Protein AF-A0A3N6TIG9-F1 (afdb_monomer)

Secondary structure (DSSP, 8-state):
-EEE--TT-STTHHHHHHHHHHHHHHHHHHS-HHHHTT----PPPEEEPP--TT--TTS--HHHHHHHHHHHHHHT--GGG--TTTHHHHHHHHHHHHHHHHH-HHHHHHHTT----SGGG-S------

Organism: Brassica cretica (NCBI:txid69181)

Solvent-accessible surface area (backbone atoms only — not comparable to full-atom values): 8053 Å² total; per-residue (Å²): 108,43,79,40,84,56,62,82,71,69,85,57,55,77,61,51,54,55,46,31,51,45,50,39,50,51,57,38,71,74,39,59,78,83,52,32,81,73,54,73,79,57,64,39,55,78,43,76,57,91,69,75,84,83,36,48,81,82,75,73,46,62,68,54,53,52,53,50,49,54,50,24,63,75,70,73,46,74,67,85,74,65,43,74,81,51,47,60,60,52,46,52,49,51,52,51,52,52,52,52,48,62,67,32,70,67,51,43,58,53,55,76,71,63,73,83,54,76,76,79,69,56,93,70,82,82,85,84,130

Foldseek 3Di:
DDEDDDQPPCPCVVVVQVVQQVVLVVVLVPDDPVCNVVRDRDGDDYHYDDDDPNAPVVVPLVVLLVVVVVVCVVVVHDSNPDGPVCSVVSVVVVVVVVVVLCPPPVNVVVVVPDDDDPVNPDPDDPPDD

Mean predicted aligned error: 7.27 Å

pLDDT: mean 87.65, std 10.38, range [41.53, 97.38]

Structure (mmCIF, N/CA/C/O backbone):
data_AF-A0A3N6TIG9-F1
#
_entry.id   AF-A0A3N6TIG9-F1
#
loop_
_atom_site.group_PDB
_atom_site.id
_atom_site.type_symbol
_atom_site.label_atom_id
_atom_site.label_alt_id
_atom_site.label_comp_id
_atom_site.label_asym_id
_atom_site.label_entity_id
_atom_site.label_seq_id
_atom_site.pdbx_PDB_ins_code
_atom_site.Cartn_x
_atom_site.Cartn_y
_atom_site.Cartn_z
_atom_site.occupancy
_atom_site.B_iso_or_equiv
_atom_site.auth_seq_id
_atom_site.auth_comp_id
_atom_site.auth_asym_id
_atom_site.auth_atom_id
_atom_site.pdbx_PDB_model_num
ATOM 1 N N . MET A 1 1 ? -10.713 -9.328 8.886 1.00 85.38 1 MET A N 1
ATOM 2 C CA . MET A 1 1 ? -9.525 -9.956 8.280 1.00 85.38 1 MET A CA 1
ATOM 3 C C . MET A 1 1 ? -8.608 -8.845 7.811 1.00 85.38 1 MET A C 1
ATOM 5 O O . MET A 1 1 ? -9.125 -7.810 7.405 1.00 85.38 1 MET A O 1
ATOM 9 N N . VAL A 1 2 ? -7.299 -9.030 7.920 1.00 88.94 2 VAL A N 1
ATOM 10 C CA . VAL A 1 2 ? -6.271 -8.138 7.377 1.00 88.94 2 VAL A CA 1
ATOM 11 C C . VAL A 1 2 ? -5.508 -8.934 6.335 1.00 88.94 2 VAL A C 1
ATOM 13 O O . VAL A 1 2 ? -4.966 -9.992 6.652 1.00 88.94 2 VAL A O 1
ATOM 16 N N . GLU A 1 3 ? -5.504 -8.436 5.107 1.00 89.56 3 GLU A N 1
ATOM 17 C CA . GLU A 1 3 ? -4.689 -8.986 4.031 1.00 89.56 3 GLU A CA 1
ATOM 18 C C . GLU A 1 3 ? -3.289 -8.388 4.098 1.00 89.56 3 GLU A C 1
ATOM 20 O O . GLU A 1 3 ? -3.122 -7.193 4.356 1.00 89.56 3 GLU A O 1
ATOM 25 N N . VAL A 1 4 ? -2.283 -9.234 3.906 1.00 89.94 4 VAL A N 1
ATOM 26 C CA . VAL A 1 4 ? -0.878 -8.865 4.058 1.00 89.94 4 VAL A CA 1
ATOM 27 C C . VAL A 1 4 ? -0.163 -9.089 2.751 1.00 89.94 4 VAL A C 1
ATOM 29 O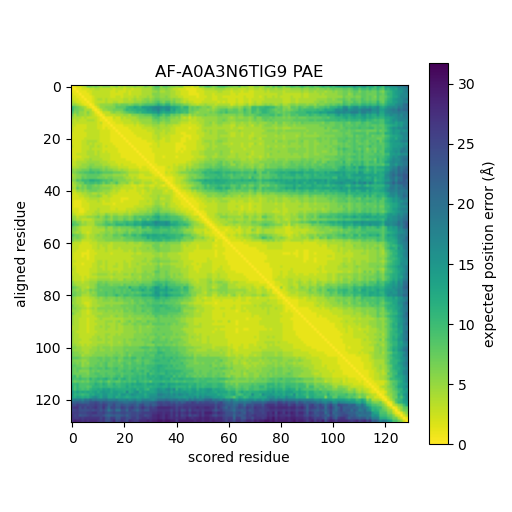 O . VAL A 1 4 ? -0.013 -10.216 2.280 1.00 89.94 4 VAL A O 1
ATOM 32 N N . PHE A 1 5 ? 0.327 -7.991 2.203 1.00 89.12 5 PHE A N 1
ATOM 33 C CA . PHE A 1 5 ? 1.238 -7.996 1.083 1.00 89.12 5 PHE A CA 1
ATOM 34 C C . PHE A 1 5 ? 2.667 -7.787 1.576 1.00 89.12 5 PHE A C 1
ATOM 36 O O . PHE A 1 5 ? 2.964 -6.781 2.220 1.00 89.12 5 PHE A O 1
ATOM 43 N N . ASP A 1 6 ? 3.554 -8.725 1.248 1.00 88.06 6 ASP A N 1
ATOM 44 C CA . ASP A 1 6 ? 4.976 -8.634 1.572 1.00 88.06 6 ASP A CA 1
ATOM 45 C C . ASP A 1 6 ? 5.834 -9.058 0.373 1.00 88.06 6 ASP A C 1
ATOM 47 O O . ASP A 1 6 ? 6.107 -10.239 0.150 1.00 88.06 6 ASP A O 1
ATOM 51 N N . CYS A 1 7 ? 6.307 -8.069 -0.388 1.00 87.62 7 CYS A N 1
ATOM 52 C CA . CYS A 1 7 ? 7.246 -8.289 -1.490 1.00 87.62 7 CYS A CA 1
ATOM 53 C C . CYS A 1 7 ? 8.652 -8.734 -1.030 1.00 87.62 7 CYS A C 1
ATOM 55 O O . CYS A 1 7 ? 9.469 -9.101 -1.868 1.00 87.62 7 CYS A O 1
ATOM 57 N N . GLY A 1 8 ? 8.942 -8.723 0.279 1.00 80.69 8 GLY A N 1
ATOM 58 C CA . GLY A 1 8 ? 10.193 -9.178 0.894 1.00 80.69 8 GLY A CA 1
ATOM 59 C C . GLY A 1 8 ? 10.168 -10.622 1.419 1.00 80.69 8 GLY A C 1
ATOM 60 O O . GLY A 1 8 ? 11.198 -11.117 1.892 1.00 80.69 8 GLY A O 1
ATOM 61 N N . GLY A 1 9 ? 9.027 -11.315 1.318 1.00 76.38 9 GLY A N 1
ATOM 62 C CA . GLY A 1 9 ? 8.929 -12.756 1.564 1.00 76.38 9 GLY A CA 1
ATOM 63 C C . GLY A 1 9 ? 8.714 -13.179 3.022 1.00 76.38 9 GLY A C 1
ATOM 64 O O . GLY A 1 9 ? 9.320 -14.152 3.464 1.00 76.38 9 GLY A O 1
ATOM 65 N N . GLY A 1 10 ? 7.864 -12.477 3.773 1.00 76.31 10 GLY A N 1
ATOM 66 C CA . GLY A 1 10 ? 7.325 -12.924 5.065 1.00 76.31 10 GLY A CA 1
ATOM 67 C C . GLY A 1 10 ? 8.200 -12.618 6.282 1.00 76.31 10 GLY A C 1
ATOM 68 O O . GLY A 1 10 ? 7.945 -13.127 7.374 1.00 76.31 10 GLY A O 1
ATOM 69 N N . LYS A 1 11 ? 9.236 -11.785 6.136 1.00 74.50 11 LYS A N 1
ATOM 70 C CA . LYS A 1 11 ? 10.218 -11.513 7.206 1.00 74.50 11 LYS A CA 1
ATOM 71 C C . LYS A 1 11 ? 9.680 -10.618 8.327 1.00 74.50 11 LYS A C 1
ATOM 73 O O . LYS A 1 11 ? 10.305 -10.508 9.376 1.00 74.50 11 LYS A O 1
ATOM 78 N N . ASN A 1 12 ? 8.518 -9.998 8.122 1.00 77.44 12 ASN A N 1
ATOM 79 C CA . ASN A 1 12 ? 7.993 -8.929 8.974 1.00 77.44 12 ASN A CA 1
ATOM 80 C C . ASN A 1 12 ? 6.725 -9.317 9.756 1.00 77.44 12 ASN A C 1
ATOM 82 O O . ASN A 1 12 ? 6.022 -8.448 10.274 1.00 77.44 12 ASN A O 1
ATOM 86 N N . ARG A 1 13 ? 6.424 -10.619 9.877 1.00 83.69 13 ARG A N 1
ATOM 87 C CA . ARG A 1 13 ? 5.160 -11.123 10.446 1.00 83.69 13 ARG A CA 1
ATOM 88 C C . ARG A 1 13 ? 4.867 -10.617 11.865 1.00 83.69 13 ARG A C 1
ATOM 90 O O . ARG A 1 13 ? 3.715 -10.324 12.172 1.00 83.69 13 ARG A O 1
ATOM 97 N N . GLN A 1 14 ? 5.898 -10.439 12.692 1.00 84.38 14 GLN A N 1
ATOM 98 C CA . GLN A 1 14 ? 5.769 -9.899 14.053 1.00 84.38 14 GLN A CA 1
ATOM 99 C C . GLN A 1 14 ? 5.192 -8.473 14.094 1.00 84.38 14 GLN A C 1
ATOM 101 O O . GLN A 1 14 ? 4.480 -8.111 15.028 1.00 84.38 14 GLN A O 1
ATOM 106 N N . TYR A 1 15 ? 5.469 -7.655 13.073 1.00 85.00 15 TYR A N 1
ATOM 107 C CA . TYR A 1 15 ? 4.924 -6.301 12.974 1.00 85.00 15 TYR A CA 1
ATOM 108 C C . TYR A 1 15 ? 3.452 -6.345 12.555 1.00 85.00 15 TYR A C 1
ATOM 110 O O . TYR A 1 15 ? 2.624 -5.628 13.113 1.00 85.00 15 TYR A O 1
ATOM 118 N N . VAL A 1 16 ? 3.103 -7.256 11.643 1.00 88.62 16 VAL A N 1
ATOM 119 C CA . VAL A 1 16 ? 1.732 -7.472 11.152 1.00 88.62 16 VAL A CA 1
ATOM 120 C C . VAL A 1 16 ? 0.772 -7.876 12.278 1.00 88.62 16 VAL A C 1
ATOM 122 O O . VAL A 1 16 ? -0.360 -7.397 12.331 1.00 88.62 16 VAL A O 1
ATOM 125 N N . GLU A 1 17 ? 1.211 -8.718 13.214 1.00 91.56 17 GLU A N 1
ATOM 126 C CA . GLU A 1 17 ? 0.375 -9.152 14.347 1.00 91.56 17 GLU A CA 1
ATOM 127 C C . GLU A 1 17 ? -0.069 -7.991 15.228 1.00 91.56 17 GLU A C 1
ATOM 129 O O . GLU A 1 17 ? -1.230 -7.930 15.646 1.00 91.56 17 GLU A O 1
ATOM 134 N N . LYS A 1 18 ? 0.828 -7.022 15.445 1.00 91.88 18 LYS A N 1
ATOM 135 C CA . LYS A 1 18 ? 0.500 -5.796 16.178 1.00 91.88 18 LYS A CA 1
ATOM 136 C C . LYS A 1 18 ? -0.607 -5.021 15.459 1.00 91.88 18 LYS A C 1
ATOM 138 O O . LYS A 1 18 ? -1.551 -4.573 16.111 1.00 91.88 18 LYS A O 1
ATOM 143 N N . PHE A 1 19 ? -0.560 -4.930 14.127 1.00 91.62 19 PHE A N 1
ATOM 144 C CA . PHE A 1 19 ? -1.615 -4.283 13.339 1.00 91.62 19 PHE A CA 1
ATOM 145 C C . PHE A 1 19 ? -2.955 -5.018 13.420 1.00 91.62 19 PHE A C 1
ATOM 147 O O . PHE A 1 19 ? -3.984 -4.373 13.617 1.00 91.62 19 PHE A O 1
ATOM 154 N N . ALA A 1 20 ? -2.968 -6.351 13.351 1.00 93.00 20 ALA A N 1
ATOM 155 C CA . ALA A 1 20 ? -4.202 -7.136 13.455 1.00 93.00 20 ALA A CA 1
ATOM 156 C C . ALA A 1 20 ? -4.952 -6.912 14.781 1.00 93.00 20 ALA A C 1
ATOM 158 O O . ALA A 1 20 ? -6.187 -6.931 14.810 1.00 93.00 20 ALA A O 1
ATOM 159 N N . ALA A 1 21 ? -4.217 -6.636 15.862 1.00 92.50 21 ALA A N 1
ATOM 160 C CA . ALA A 1 21 ? -4.782 -6.259 17.152 1.00 92.50 21 ALA A CA 1
ATOM 161 C C . ALA A 1 21 ? -5.120 -4.757 17.249 1.00 92.50 21 ALA A C 1
ATOM 163 O O . ALA A 1 21 ? -6.093 -4.382 17.913 1.00 92.50 21 ALA A O 1
ATOM 164 N N . MET A 1 22 ? -4.331 -3.882 16.621 1.00 94.75 22 MET A N 1
ATOM 165 C CA . MET A 1 22 ? -4.500 -2.427 16.697 1.00 94.75 22 MET A CA 1
ATOM 166 C C . MET A 1 22 ? -5.668 -1.919 15.843 1.00 94.75 22 MET A C 1
ATOM 168 O O . MET A 1 22 ? -6.462 -1.109 16.321 1.00 94.75 22 MET A O 1
ATOM 172 N N . ILE A 1 23 ? -5.824 -2.422 14.616 1.00 93.19 23 ILE A N 1
ATOM 173 C CA . ILE A 1 23 ? -6.854 -1.972 13.668 1.00 93.19 23 ILE A CA 1
ATOM 174 C C . ILE A 1 23 ? -8.271 -2.029 14.275 1.00 93.19 23 ILE A C 1
ATOM 176 O O . ILE A 1 23 ? -8.960 -1.012 14.219 1.00 93.19 23 ILE A O 1
ATOM 180 N N . PRO A 1 24 ? -8.724 -3.121 14.925 1.00 93.94 24 PRO A N 1
ATOM 181 C CA . PRO A 1 24 ? -10.042 -3.164 15.571 1.00 93.94 24 PRO A CA 1
ATOM 182 C C . PRO A 1 24 ? -10.257 -2.062 16.621 1.00 93.94 24 PRO A C 1
ATOM 184 O O . PRO A 1 24 ? -11.371 -1.565 16.787 1.00 93.94 24 PRO A O 1
ATOM 187 N N . ARG A 1 25 ? -9.192 -1.656 17.329 1.00 94.12 25 ARG A N 1
ATOM 188 C CA . ARG A 1 25 ? -9.245 -0.573 18.324 1.00 94.12 25 ARG A CA 1
ATOM 189 C C . ARG A 1 25 ? -9.407 0.783 17.647 1.00 94.12 25 ARG A C 1
ATOM 191 O O . ARG A 1 25 ? -10.255 1.558 18.078 1.00 94.12 25 ARG A O 1
ATOM 198 N N . ILE A 1 26 ? -8.657 1.031 16.571 1.00 94.31 26 ILE A N 1
ATOM 199 C CA . ILE A 1 26 ? -8.791 2.243 15.750 1.00 94.31 26 ILE A CA 1
ATOM 200 C C . ILE A 1 26 ? -10.203 2.318 15.168 1.00 94.31 26 ILE A C 1
ATOM 202 O O . ILE A 1 26 ? -10.884 3.318 15.365 1.00 94.31 26 ILE A O 1
ATOM 206 N N . VAL A 1 27 ? -10.681 1.236 14.541 1.00 93.50 27 VAL A N 1
ATOM 207 C CA . VAL A 1 27 ? -12.034 1.139 13.965 1.00 93.50 27 VAL A CA 1
ATOM 208 C C . VAL A 1 27 ? -13.101 1.471 15.006 1.00 93.50 27 VAL A C 1
ATOM 210 O O . VAL A 1 27 ? -14.029 2.222 14.716 1.00 93.50 27 VAL A O 1
ATOM 213 N N . LYS A 1 28 ? -12.962 0.964 16.236 1.00 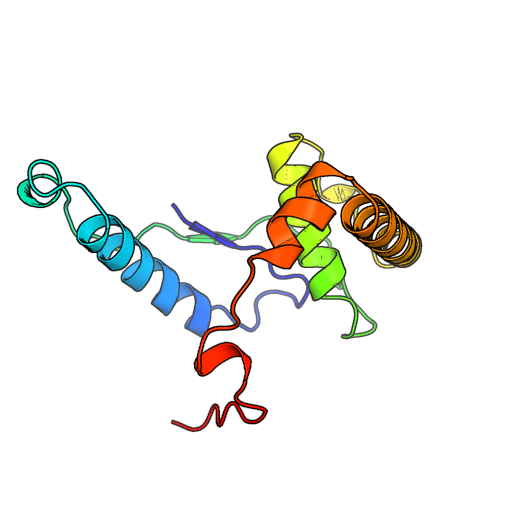94.69 28 LYS A N 1
ATOM 214 C CA . LYS A 1 28 ? -13.878 1.305 17.326 1.00 94.69 28 LYS A CA 1
ATOM 215 C C . LYS A 1 28 ? -13.769 2.766 17.758 1.00 94.69 28 LYS A C 1
ATOM 217 O O . LYS A 1 28 ? -14.801 3.379 17.995 1.00 94.69 28 LYS A O 1
ATOM 222 N N . ALA A 1 29 ? -12.563 3.318 17.862 1.00 94.19 29 ALA A N 1
ATOM 223 C CA . ALA A 1 29 ? -12.346 4.696 18.300 1.00 94.19 29 ALA A CA 1
ATOM 224 C C . ALA A 1 29 ? -12.905 5.731 17.308 1.00 94.19 29 ALA A C 1
ATOM 226 O O . ALA A 1 29 ? -13.454 6.744 17.733 1.00 94.19 29 ALA A O 1
ATOM 227 N N . VAL A 1 30 ? -12.804 5.464 16.001 1.00 95.06 30 VAL A N 1
ATOM 228 C CA . VAL A 1 30 ? -13.294 6.370 14.944 1.00 95.06 30 VAL A CA 1
ATOM 229 C C . VAL A 1 30 ? -14.768 6.157 14.590 1.00 95.06 30 VAL A C 1
ATOM 231 O O . VAL A 1 30 ? -15.343 6.943 13.839 1.00 95.06 30 VAL A O 1
ATOM 234 N N . ALA A 1 31 ? -15.400 5.096 15.099 1.00 94.44 31 ALA A N 1
ATOM 235 C CA . ALA A 1 31 ? -16.811 4.837 14.846 1.00 94.44 31 ALA A CA 1
ATOM 236 C C . ALA A 1 31 ? -17.713 5.871 15.552 1.00 94.44 31 ALA A C 1
ATOM 238 O O . ALA A 1 31 ? -17.373 6.338 16.643 1.00 94.44 31 ALA A O 1
ATOM 239 N N . PRO A 1 32 ? -1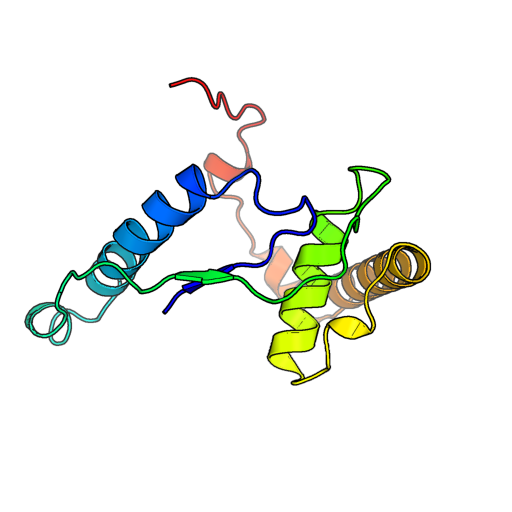8.902 6.181 14.994 1.00 95.12 32 PRO A N 1
ATOM 240 C CA . PRO A 1 32 ? -19.897 7.020 15.664 1.00 95.12 32 PRO A CA 1
ATOM 241 C C . PRO A 1 32 ? -20.259 6.483 17.061 1.00 95.12 32 PRO A C 1
ATOM 243 O O . PRO A 1 32 ? -20.335 5.25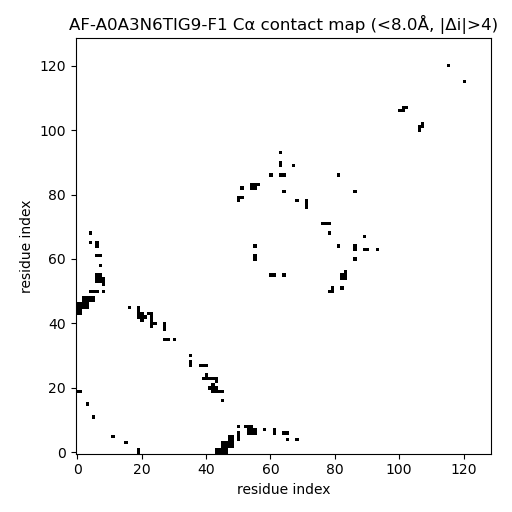5 17.215 1.00 95.12 32 PRO A O 1
ATOM 246 N N . PRO A 1 33 ? -20.510 7.345 18.071 1.00 92.88 33 PRO A N 1
ATOM 247 C CA . PRO A 1 33 ? -20.724 6.935 19.466 1.00 92.88 33 PRO A CA 1
ATOM 248 C C . PRO A 1 33 ? -21.772 5.831 19.657 1.00 92.88 33 PRO A C 1
ATOM 250 O O . PRO A 1 33 ? -21.614 4.955 20.512 1.00 92.88 33 PRO A O 1
ATOM 253 N N . GLU A 1 34 ? -22.822 5.826 18.835 1.00 92.94 34 GLU A N 1
ATOM 254 C CA . GLU A 1 34 ? -23.906 4.841 18.888 1.00 92.94 34 GLU A CA 1
ATOM 255 C C . GLU A 1 34 ? -23.422 3.441 18.485 1.00 92.94 34 GLU A C 1
ATOM 257 O O . GLU A 1 34 ? -23.879 2.435 19.031 1.00 92.94 34 GLU A O 1
ATOM 262 N N . ARG A 1 35 ? -22.457 3.371 17.557 1.00 91.75 35 ARG A N 1
ATOM 263 C CA . ARG A 1 35 ? -21.866 2.120 17.063 1.00 91.75 35 ARG A CA 1
ATOM 264 C C . ARG A 1 35 ? -20.712 1.631 17.931 1.00 91.75 35 ARG A C 1
ATOM 266 O O . ARG A 1 35 ? -20.497 0.425 18.003 1.00 91.75 35 ARG A O 1
ATOM 273 N N . GLN A 1 36 ? -20.005 2.511 18.643 1.00 91.31 36 GLN A N 1
ATOM 274 C CA . GLN A 1 36 ? -18.851 2.115 19.469 1.00 91.31 36 GLN A CA 1
ATOM 275 C C . GLN A 1 36 ? -19.198 1.033 20.501 1.00 91.31 36 GLN A C 1
ATOM 277 O O . GLN A 1 36 ? -18.424 0.097 20.707 1.00 91.31 36 GLN A O 1
ATOM 282 N N . LYS A 1 37 ? -20.378 1.126 21.129 1.00 88.44 37 LYS A N 1
ATOM 283 C CA . LYS A 1 37 ? -20.850 0.146 22.125 1.00 88.44 37 LYS A CA 1
ATOM 284 C C . LYS A 1 37 ? -21.115 -1.239 21.527 1.00 88.44 37 LYS A C 1
ATOM 286 O O . LYS A 1 37 ? -21.038 -2.226 22.247 1.00 88.44 37 LYS A O 1
ATOM 291 N N . GLN A 1 38 ? -21.410 -1.303 20.230 1.00 90.25 38 GLN A N 1
ATOM 292 C CA . GLN A 1 38 ? -21.722 -2.537 19.506 1.00 90.25 38 GLN A CA 1
ATOM 293 C C . GLN A 1 38 ? -20.465 -3.203 18.924 1.00 90.25 38 GLN A C 1
ATOM 295 O O . GLN A 1 38 ? -20.483 -4.390 18.610 1.00 90.25 38 GLN A O 1
ATOM 300 N N . LEU A 1 39 ? -19.362 -2.457 18.790 1.00 90.69 39 LEU A N 1
ATOM 301 C CA . LEU A 1 39 ? -18.111 -2.967 18.236 1.00 90.69 39 LEU A CA 1
ATOM 302 C C . LEU A 1 39 ? -17.309 -3.739 19.291 1.00 90.69 39 LEU A C 1
ATOM 304 O O . LEU A 1 39 ? -16.849 -3.185 20.300 1.00 90.69 39 LEU A O 1
ATOM 308 N N . LEU A 1 40 ? -17.110 -5.028 19.022 1.00 90.69 40 LEU A N 1
ATOM 309 C CA . LEU A 1 40 ? -16.232 -5.902 19.791 1.00 90.69 40 LEU A CA 1
ATOM 310 C C . LEU A 1 40 ? -14.776 -5.674 19.379 1.00 90.69 40 LEU A C 1
ATOM 312 O O . LEU A 1 40 ? -14.456 -5.592 18.195 1.00 90.69 40 LEU A O 1
ATOM 316 N N . ILE A 1 41 ? -13.885 -5.594 20.367 1.00 92.69 41 ILE A N 1
ATOM 317 C CA . ILE A 1 41 ? -12.443 -5.541 20.120 1.00 92.69 41 ILE A CA 1
ATOM 318 C C . ILE A 1 41 ? -11.939 -6.982 20.119 1.00 92.69 41 ILE A C 1
ATOM 320 O O . ILE A 1 41 ? -11.678 -7.554 21.174 1.00 92.69 41 ILE A O 1
ATOM 324 N N . ALA A 1 42 ? -11.817 -7.563 18.933 1.00 93.69 42 ALA A N 1
ATOM 325 C CA . ALA A 1 42 ? -11.183 -8.857 18.718 1.00 93.69 42 ALA A CA 1
ATOM 326 C C . ALA A 1 42 ? -10.127 -8.708 17.625 1.00 93.69 42 ALA A C 1
ATOM 328 O O . ALA A 1 42 ? -10.338 -7.954 16.675 1.00 93.69 42 ALA A O 1
ATOM 329 N N . SER A 1 43 ? -8.998 -9.404 17.769 1.00 92.88 43 SER A N 1
ATOM 330 C CA . SER A 1 43 ? -7.944 -9.376 16.753 1.00 92.88 43 SER A CA 1
ATOM 331 C C . SER A 1 43 ? -8.485 -9.894 15.424 1.00 92.88 43 SER A C 1
ATOM 333 O O . SER A 1 43 ? -9.221 -10.884 15.390 1.00 92.88 43 SER A O 1
ATOM 335 N N . TYR A 1 44 ? -8.129 -9.235 14.328 1.00 94.31 44 TYR A N 1
ATOM 336 C CA . TYR A 1 44 ? -8.486 -9.727 13.005 1.00 94.31 44 TYR A CA 1
ATOM 337 C C . TYR A 1 44 ? -7.634 -10.935 12.615 1.00 94.31 44 TYR A C 1
ATOM 339 O O . TYR A 1 44 ? -6.457 -11.029 12.956 1.00 94.31 44 TYR A O 1
ATOM 347 N N . SER A 1 45 ? -8.234 -11.856 11.858 1.00 94.62 45 SER A N 1
ATOM 348 C CA . SER A 1 45 ? -7.477 -12.891 11.159 1.00 94.62 45 SER A CA 1
ATOM 349 C C . SER A 1 45 ? -6.527 -12.250 10.151 1.00 94.62 45 SER A C 1
ATOM 351 O O . SER A 1 45 ? -6.895 -11.279 9.486 1.00 94.62 45 SER A O 1
ATOM 353 N N . ILE A 1 46 ? -5.323 -12.802 10.045 1.00 92.50 46 ILE A N 1
ATOM 354 C CA . ILE A 1 46 ? -4.303 -12.381 9.087 1.00 92.50 46 ILE A CA 1
ATOM 355 C C . ILE A 1 46 ? -4.325 -13.354 7.914 1.00 92.50 46 ILE A C 1
ATOM 357 O O . ILE A 1 46 ? -4.322 -14.566 8.134 1.00 92.50 46 ILE A O 1
ATOM 361 N N . VAL A 1 47 ? -4.348 -12.821 6.695 1.00 91.12 47 VAL A N 1
ATOM 362 C CA . VAL A 1 47 ? -4.259 -13.599 5.459 1.00 91.12 47 VAL A CA 1
ATOM 363 C C . VAL A 1 47 ? -3.111 -13.065 4.624 1.00 91.12 47 VAL A C 1
ATOM 365 O O . VAL A 1 47 ? -3.142 -11.928 4.163 1.00 91.12 47 VAL A O 1
ATOM 368 N N . ASP A 1 48 ? -2.089 -13.895 4.450 1.00 87.69 48 ASP A N 1
ATOM 369 C CA . ASP A 1 48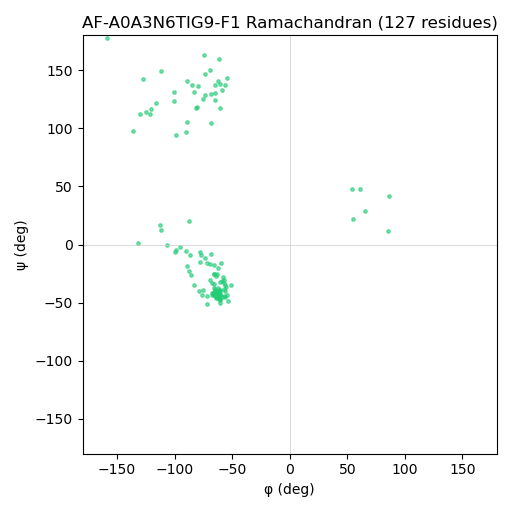 ? -0.956 -13.584 3.591 1.00 87.69 48 ASP A CA 1
ATOM 370 C C . ASP A 1 48 ? -1.375 -13.740 2.125 1.00 87.69 48 ASP A C 1
ATOM 372 O O . ASP A 1 48 ? -1.890 -14.785 1.714 1.00 87.69 48 ASP A O 1
ATOM 376 N N . VAL A 1 49 ? -1.173 -12.690 1.331 1.00 86.38 49 VAL A N 1
ATOM 377 C CA . VAL A 1 49 ? -1.486 -12.721 -0.097 1.00 86.38 49 VAL A CA 1
ATOM 378 C C . VAL A 1 49 ? -0.423 -13.571 -0.808 1.00 86.38 49 VAL A C 1
ATOM 380 O O . VAL A 1 49 ? 0.771 -13.317 -0.626 1.00 86.38 49 VAL A O 1
ATOM 383 N N . PRO A 1 50 ? -0.805 -14.569 -1.630 1.00 84.00 50 PRO A N 1
ATOM 384 C CA . PRO A 1 50 ? 0.157 -15.401 -2.346 1.00 84.00 50 PRO A CA 1
ATOM 385 C C . PRO A 1 50 ? 1.031 -14.575 -3.291 1.00 84.00 50 PRO A C 1
ATOM 387 O O . PRO A 1 50 ? 0.529 -13.981 -4.241 1.00 84.00 50 PRO A O 1
ATOM 390 N N . MET A 1 51 ? 2.341 -14.564 -3.050 1.00 79.19 51 MET A N 1
ATOM 391 C CA . MET A 1 51 ? 3.311 -13.812 -3.848 1.00 79.19 51 MET A CA 1
ATOM 392 C C . MET A 1 51 ? 4.236 -14.731 -4.640 1.00 79.19 51 MET A C 1
ATOM 394 O O . MET A 1 51 ? 4.584 -15.827 -4.189 1.00 79.19 51 MET A O 1
ATOM 398 N N . LYS A 1 52 ? 4.698 -14.258 -5.807 1.00 81.56 52 LYS A N 1
ATOM 399 C CA . LYS A 1 52 ? 5.810 -14.906 -6.515 1.00 81.56 52 LYS A CA 1
ATOM 400 C C . LYS A 1 52 ? 7.020 -14.982 -5.579 1.00 81.56 52 LYS A C 1
ATOM 402 O O . LYS A 1 52 ? 7.356 -14.028 -4.877 1.00 81.56 52 LYS A O 1
ATOM 407 N N . ALA A 1 53 ? 7.700 -16.124 -5.579 1.00 80.06 53 ALA A N 1
ATOM 408 C CA . ALA A 1 53 ? 8.919 -16.281 -4.798 1.00 80.06 53 ALA A CA 1
ATOM 409 C C . ALA A 1 53 ? 10.018 -15.345 -5.329 1.00 80.06 53 ALA A C 1
ATOM 411 O O . ALA A 1 53 ? 10.253 -15.293 -6.536 1.00 80.06 53 ALA A O 1
ATOM 412 N N . ARG A 1 54 ? 10.749 -14.689 -4.417 1.00 80.88 54 ARG A N 1
ATOM 413 C CA . ARG A 1 54 ? 11.887 -13.801 -4.734 1.00 80.88 54 ARG A CA 1
ATOM 414 C C . ARG A 1 54 ? 11.511 -12.596 -5.614 1.00 80.88 54 ARG A C 1
ATOM 416 O O . ARG A 1 54 ? 12.200 -12.331 -6.597 1.00 80.88 54 ARG A O 1
ATOM 423 N N . LEU A 1 55 ? 10.436 -11.896 -5.252 1.00 86.69 55 LEU A N 1
ATOM 424 C CA . LEU A 1 55 ? 10.143 -10.547 -5.746 1.00 86.69 55 LEU A CA 1
ATOM 425 C C . LEU A 1 55 ? 11.060 -9.506 -5.093 1.00 86.69 55 LEU A C 1
ATOM 427 O O . LEU A 1 55 ? 11.674 -9.770 -4.058 1.00 86.69 55 LEU A O 1
ATOM 431 N N . ASN A 1 56 ? 11.125 -8.322 -5.703 1.00 88.06 56 ASN A N 1
ATOM 432 C CA . ASN A 1 56 ? 11.873 -7.165 -5.226 1.00 88.06 56 ASN A CA 1
ATOM 433 C C . ASN A 1 56 ? 13.352 -7.492 -4.961 1.00 88.06 56 ASN A C 1
ATOM 435 O O . ASN A 1 56 ? 13.904 -7.138 -3.919 1.00 88.06 56 ASN A O 1
ATOM 439 N N . LYS A 1 57 ? 14.019 -8.168 -5.909 1.00 86.88 57 LYS A N 1
ATOM 440 C CA . LYS A 1 57 ? 15.447 -8.531 -5.781 1.00 86.88 57 LYS A CA 1
ATOM 441 C C . LYS A 1 57 ? 16.364 -7.325 -5.576 1.00 86.88 57 LYS A C 1
ATOM 443 O O . LYS A 1 57 ? 17.425 -7.471 -4.979 1.00 86.88 57 LYS A O 1
ATOM 448 N N . SER A 1 58 ? 15.968 -6.155 -6.078 1.00 86.62 58 SER A N 1
ATOM 449 C CA . SER A 1 58 ? 16.699 -4.897 -5.900 1.00 86.62 58 SER A CA 1
ATOM 450 C C . SER A 1 58 ? 16.651 -4.379 -4.456 1.00 86.62 58 SER A C 1
ATOM 452 O O . SER A 1 58 ? 17.432 -3.499 -4.102 1.00 86.62 58 SER A O 1
ATOM 454 N N . CYS A 1 59 ? 15.719 -4.883 -3.634 1.00 85.81 59 CYS A N 1
ATOM 455 C CA . CYS A 1 59 ? 15.389 -4.373 -2.303 1.00 85.81 59 CYS A CA 1
ATOM 456 C C . CYS A 1 59 ? 15.027 -2.874 -2.281 1.00 85.81 59 CYS A C 1
ATOM 458 O O . CYS A 1 59 ? 15.121 -2.242 -1.232 1.00 85.81 59 CYS A O 1
ATOM 460 N N . SER A 1 60 ? 14.603 -2.302 -3.413 1.00 89.81 60 SER A N 1
ATOM 461 C CA . SER A 1 60 ? 14.374 -0.854 -3.562 1.00 89.81 60 SER A CA 1
ATOM 462 C C . SER A 1 60 ? 13.030 -0.488 -4.195 1.00 89.81 60 SER A C 1
ATOM 464 O O . SER A 1 60 ? 12.716 0.692 -4.339 1.00 89.81 60 SER A O 1
ATOM 466 N N . ASP A 1 61 ? 12.201 -1.483 -4.521 1.00 92.44 61 ASP A N 1
ATOM 467 C CA . ASP A 1 61 ? 10.938 -1.279 -5.234 1.00 92.44 61 ASP A CA 1
ATOM 468 C C . ASP A 1 61 ? 9.701 -1.574 -4.368 1.00 92.44 61 ASP A C 1
ATOM 470 O O . ASP A 1 61 ? 8.583 -1.645 -4.878 1.00 92.44 61 ASP A O 1
ATOM 474 N N . CYS A 1 62 ? 9.865 -1.716 -3.046 1.00 90.88 62 CYS A N 1
ATOM 475 C CA . CYS A 1 62 ? 8.778 -2.089 -2.130 1.00 90.88 62 CYS A CA 1
ATOM 476 C C . CYS A 1 62 ? 7.578 -1.130 -2.183 1.00 90.88 62 CYS A C 1
ATOM 478 O O . CYS A 1 62 ? 6.437 -1.586 -2.160 1.00 90.88 62 CYS A O 1
ATOM 480 N N . GLY A 1 63 ? 7.821 0.178 -2.320 1.00 92.44 63 GLY A N 1
ATOM 481 C CA . GLY A 1 63 ? 6.761 1.178 -2.464 1.00 92.44 63 GLY A CA 1
ATOM 482 C C . GLY A 1 63 ? 5.979 1.030 -3.771 1.00 92.44 63 GLY A C 1
ATOM 483 O O . GLY A 1 63 ? 4.752 1.095 -3.764 1.00 92.44 63 GLY A O 1
ATOM 484 N N . ALA A 1 64 ? 6.666 0.754 -4.883 1.00 94.06 64 ALA A N 1
ATOM 485 C CA . ALA A 1 64 ? 6.013 0.521 -6.171 1.00 94.06 64 ALA A CA 1
ATOM 486 C C . ALA A 1 64 ? 5.166 -0.758 -6.137 1.00 94.06 64 ALA A C 1
ATOM 488 O O . ALA A 1 64 ? 4.012 -0.753 -6.562 1.00 94.06 64 ALA A O 1
ATOM 489 N N . TYR A 1 65 ? 5.712 -1.827 -5.557 1.00 93.00 65 TYR A N 1
ATOM 490 C CA . TYR A 1 65 ? 5.004 -3.083 -5.334 1.00 93.00 65 TYR A CA 1
ATOM 491 C C . TYR A 1 65 ? 3.757 -2.900 -4.460 1.00 93.00 65 TYR A C 1
ATOM 493 O O . TYR A 1 65 ? 2.693 -3.402 -4.813 1.00 93.00 65 TYR A O 1
ATOM 501 N N . ALA A 1 66 ? 3.858 -2.144 -3.362 1.00 92.38 66 ALA A N 1
ATOM 502 C CA . ALA A 1 66 ? 2.726 -1.860 -2.484 1.00 92.38 66 ALA A CA 1
ATOM 503 C C . ALA A 1 66 ? 1.621 -1.063 -3.198 1.00 92.38 66 ALA A C 1
ATOM 505 O O . ALA A 1 66 ? 0.450 -1.430 -3.115 1.00 92.38 66 ALA A O 1
ATOM 506 N N . LEU A 1 67 ? 1.979 -0.013 -3.947 1.00 94.62 67 LEU A N 1
ATOM 507 C CA . LEU A 1 67 ? 1.011 0.782 -4.712 1.00 94.62 67 LEU A C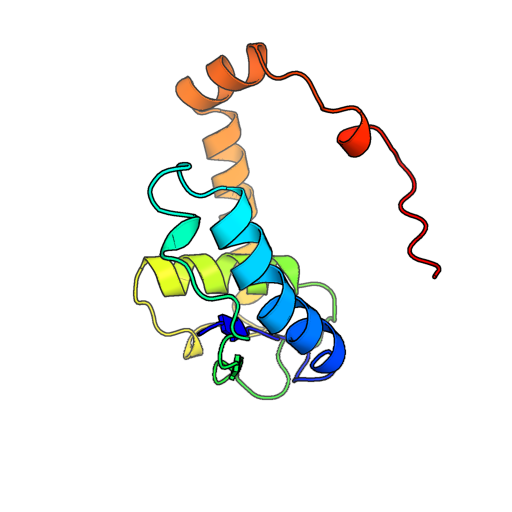A 1
ATOM 508 C C . LEU A 1 67 ? 0.313 -0.053 -5.786 1.00 94.62 67 LEU A C 1
ATOM 510 O O . LEU A 1 67 ? -0.912 -0.024 -5.892 1.00 94.62 67 LEU A O 1
ATOM 514 N N . LYS A 1 68 ? 1.074 -0.849 -6.541 1.00 92.00 68 LYS A N 1
ATOM 515 C CA . LYS A 1 68 ? 0.496 -1.734 -7.555 1.00 92.00 68 LYS A CA 1
ATOM 516 C C . LYS A 1 68 ? -0.370 -2.825 -6.944 1.00 92.00 68 LYS A C 1
ATOM 518 O O . LYS A 1 68 ? -1.385 -3.167 -7.538 1.00 92.00 68 LYS A O 1
ATOM 523 N N . HIS A 1 69 ? -0.024 -3.327 -5.760 1.00 90.69 69 HIS A N 1
ATOM 524 C CA . HIS A 1 69 ? -0.878 -4.263 -5.040 1.00 90.69 69 HIS A CA 1
ATOM 525 C C . HIS A 1 69 ? -2.237 -3.643 -4.689 1.00 90.69 69 HIS A C 1
ATOM 527 O O . HIS A 1 69 ? -3.272 -4.244 -4.970 1.00 90.69 69 HIS A O 1
ATOM 533 N N . LEU A 1 70 ? -2.247 -2.419 -4.150 1.00 91.88 70 LEU A N 1
ATOM 534 C CA . LEU A 1 70 ? -3.484 -1.689 -3.846 1.00 91.88 70 LEU A CA 1
ATOM 535 C C . LEU A 1 70 ? -4.331 -1.440 -5.100 1.00 91.88 70 LEU A C 1
ATOM 537 O O . LEU A 1 70 ? -5.544 -1.640 -5.073 1.00 91.88 70 LEU A O 1
ATOM 541 N N . GLU A 1 71 ? -3.699 -1.035 -6.199 1.00 91.69 71 GLU A N 1
ATOM 542 C CA . GLU A 1 71 ? -4.378 -0.790 -7.473 1.00 91.69 71 GLU A CA 1
ATOM 543 C C . GLU A 1 71 ? -4.988 -2.072 -8.053 1.00 91.69 71 GLU A C 1
ATOM 545 O O . GLU A 1 71 ? -6.156 -2.084 -8.439 1.00 91.69 71 GLU A O 1
ATOM 550 N N . CYS A 1 72 ? -4.233 -3.172 -8.067 1.00 90.31 72 CYS A N 1
ATOM 551 C CA . CYS A 1 72 ? -4.729 -4.467 -8.519 1.00 90.31 72 CYS A CA 1
ATOM 552 C C . CYS A 1 72 ? -5.898 -4.959 -7.658 1.00 90.31 72 CYS A C 1
ATOM 554 O O . CYS A 1 72 ? -6.906 -5.388 -8.216 1.00 90.31 72 CYS A O 1
ATOM 556 N N . ASN A 1 73 ? -5.815 -4.829 -6.328 1.00 89.00 73 ASN A N 1
ATOM 557 C CA . ASN A 1 73 ? -6.918 -5.181 -5.430 1.00 89.00 73 ASN A CA 1
ATOM 558 C C . ASN A 1 73 ? -8.174 -4.346 -5.714 1.00 89.00 73 ASN A C 1
ATOM 560 O O . ASN A 1 73 ? -9.276 -4.890 -5.746 1.00 89.00 73 ASN A O 1
ATOM 564 N N . LEU A 1 74 ? -8.020 -3.037 -5.949 1.00 91.62 74 LEU A N 1
ATOM 565 C CA . LEU A 1 74 ? -9.137 -2.141 -6.258 1.00 91.62 74 LEU A CA 1
ATOM 566 C C . LEU A 1 74 ? -9.809 -2.491 -7.594 1.00 91.62 74 LEU A C 1
ATOM 568 O O . LEU A 1 74 ? -11.030 -2.409 -7.709 1.00 91.62 74 LEU A O 1
ATOM 572 N N . LEU A 1 75 ? -9.017 -2.872 -8.597 1.00 91.81 75 LEU A N 1
ATOM 573 C CA . LEU A 1 75 ? -9.494 -3.187 -9.945 1.00 91.81 75 LEU A CA 1
ATOM 574 C C . LEU A 1 75 ? -9.871 -4.666 -10.139 1.00 91.81 75 LEU A C 1
ATOM 576 O O . LEU A 1 75 ? -10.361 -5.028 -11.207 1.00 91.81 75 LEU A O 1
ATOM 580 N N . GLY A 1 76 ? -9.640 -5.525 -9.142 1.00 89.88 76 GLY A N 1
ATOM 581 C CA . GLY A 1 76 ? -9.830 -6.974 -9.261 1.00 89.88 76 GLY A CA 1
ATOM 582 C C . GLY A 1 76 ? -8.872 -7.634 -10.263 1.00 89.88 76 GLY A C 1
ATOM 583 O O . GLY A 1 76 ? -9.230 -8.629 -10.891 1.00 89.88 76 GLY A O 1
ATOM 584 N N . ILE A 1 77 ? -7.679 -7.064 -10.451 1.00 88.56 77 ILE A N 1
ATOM 585 C CA . ILE A 1 77 ? -6.649 -7.571 -11.366 1.00 88.56 77 ILE A CA 1
ATOM 586 C C . ILE A 1 77 ? -5.753 -8.566 -10.629 1.00 88.56 77 ILE A C 1
ATOM 588 O O . ILE A 1 77 ? -5.369 -8.345 -9.481 1.00 88.56 77 ILE A O 1
ATOM 592 N N . ASP A 1 78 ? -5.375 -9.642 -11.318 1.00 84.38 78 ASP A N 1
ATOM 593 C CA . ASP A 1 78 ? -4.464 -10.645 -10.777 1.00 84.38 78 ASP A CA 1
ATOM 594 C C . ASP A 1 78 ? -3.056 -10.074 -10.523 1.00 84.38 78 ASP A C 1
ATOM 596 O O . ASP A 1 78 ? -2.382 -9.550 -11.414 1.00 84.38 78 ASP A O 1
ATOM 600 N N . LEU A 1 79 ? -2.599 -10.226 -9.281 1.00 80.75 79 LEU A N 1
ATOM 601 C CA . LEU A 1 79 ? -1.288 -9.804 -8.795 1.00 80.75 79 LEU A CA 1
ATOM 602 C C . LEU A 1 79 ? -0.147 -10.670 -9.327 1.00 80.75 79 LEU A C 1
ATOM 604 O O . LEU A 1 79 ? 1.010 -10.249 -9.272 1.00 80.75 79 LEU A O 1
ATOM 608 N N . SER A 1 80 ? -0.451 -11.857 -9.863 1.00 80.31 80 SER A N 1
ATOM 609 C CA . SER A 1 80 ? 0.543 -12.733 -10.488 1.00 80.31 80 SER A CA 1
ATOM 610 C C . SER A 1 80 ? 1.253 -12.074 -11.678 1.00 80.31 80 SER A C 1
ATOM 612 O O . SER A 1 80 ? 2.318 -12.529 -12.088 1.00 80.31 80 SER A O 1
ATOM 614 N N . LEU A 1 81 ? 0.714 -10.976 -12.212 1.00 80.44 81 LEU A N 1
ATOM 615 C CA . LEU A 1 81 ? 1.319 -10.206 -13.296 1.00 80.44 81 LEU A CA 1
ATOM 616 C C . LEU A 1 81 ? 2.457 -9.287 -12.835 1.00 80.44 81 LEU A C 1
ATOM 618 O O . LEU A 1 81 ? 3.217 -8.814 -13.671 1.00 80.44 81 LEU A O 1
ATOM 622 N N . LEU A 1 82 ? 2.606 -9.031 -11.531 1.00 87.56 82 LEU A N 1
ATOM 623 C CA . LEU A 1 82 ? 3.697 -8.204 -11.014 1.00 87.56 82 LEU A CA 1
ATOM 624 C C . LEU A 1 82 ? 4.971 -9.041 -10.841 1.00 87.56 82 LEU A C 1
ATOM 626 O O . LEU A 1 82 ? 4.948 -10.130 -10.262 1.00 87.56 82 LEU A O 1
ATOM 630 N N . ASP A 1 83 ? 6.091 -8.531 -11.347 1.00 90.50 83 ASP A N 1
ATOM 631 C CA . ASP A 1 83 ? 7.438 -9.046 -11.105 1.00 90.50 83 ASP A CA 1
ATOM 632 C C . ASP A 1 83 ? 8.517 -7.990 -11.369 1.00 90.50 83 ASP A C 1
ATOM 634 O O . ASP A 1 83 ? 8.233 -6.856 -11.760 1.00 90.50 83 ASP A O 1
ATOM 638 N N . ASP A 1 84 ? 9.768 -8.381 -11.118 1.00 90.75 84 ASP A N 1
ATOM 639 C CA . ASP A 1 84 ? 10.933 -7.505 -11.210 1.00 90.75 84 ASP A CA 1
ATOM 640 C C . ASP A 1 84 ? 11.213 -7.023 -12.642 1.00 90.75 84 ASP A C 1
ATOM 642 O O . ASP A 1 84 ? 11.930 -6.040 -12.813 1.00 90.75 84 ASP A O 1
ATOM 646 N N . GLU A 1 85 ? 10.667 -7.679 -13.671 1.00 91.50 85 GLU A N 1
ATOM 647 C CA . 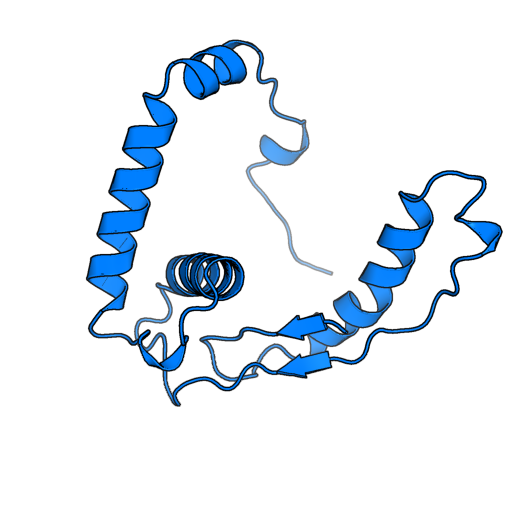GLU A 1 85 ? 10.831 -7.242 -15.062 1.00 91.50 85 GLU A CA 1
ATOM 648 C C . GLU A 1 85 ? 9.879 -6.081 -15.373 1.00 91.50 85 GLU A C 1
ATOM 650 O O . GLU A 1 85 ? 10.263 -5.097 -16.008 1.00 91.50 85 GLU A O 1
ATOM 655 N N . ILE A 1 86 ? 8.645 -6.158 -14.869 1.00 91.12 86 ILE A N 1
ATOM 656 C CA . ILE A 1 86 ? 7.591 -5.173 -15.146 1.00 91.12 86 ILE A CA 1
ATOM 657 C C . ILE A 1 86 ? 7.627 -3.996 -14.160 1.00 91.12 86 ILE A C 1
ATOM 659 O O . ILE A 1 86 ? 7.174 -2.895 -14.496 1.00 91.12 86 ILE A O 1
ATOM 663 N N . ILE A 1 87 ? 8.202 -4.172 -12.963 1.00 92.50 87 ILE A N 1
ATOM 664 C CA . ILE A 1 87 ? 8.155 -3.162 -11.893 1.00 92.50 87 ILE A CA 1
ATOM 665 C C . ILE A 1 87 ? 8.735 -1.806 -12.311 1.00 92.50 87 ILE A C 1
ATOM 667 O O . ILE A 1 87 ? 8.249 -0.761 -11.874 1.00 92.50 87 ILE A O 1
ATOM 671 N N . MET A 1 88 ? 9.717 -1.788 -13.218 1.00 91.81 88 MET A N 1
ATOM 672 C CA . MET A 1 88 ? 10.256 -0.534 -13.740 1.00 91.81 88 MET A CA 1
ATOM 673 C C . MET A 1 88 ? 9.223 0.225 -14.588 1.00 91.81 88 MET A C 1
ATOM 675 O O . MET A 1 88 ? 9.043 1.430 -14.414 1.00 91.81 88 MET A O 1
ATOM 679 N N . GLY A 1 89 ? 8.465 -0.469 -15.437 1.00 93.88 89 GLY A N 1
ATOM 680 C CA . GLY A 1 89 ? 7.340 0.141 -16.151 1.00 93.88 89 GLY A CA 1
ATOM 681 C C . GLY A 1 89 ? 6.268 0.658 -15.186 1.00 93.88 89 GLY A C 1
ATOM 682 O O . GLY A 1 89 ? 5.758 1.766 -15.352 1.00 93.88 89 GLY A O 1
ATOM 683 N N . CYS A 1 90 ? 5.986 -0.085 -14.110 1.00 93.56 90 CYS A N 1
ATOM 684 C CA . CYS A 1 90 ? 5.065 0.367 -13.065 1.00 93.56 90 CYS A CA 1
ATOM 685 C C . CYS A 1 90 ? 5.542 1.652 -12.375 1.00 93.56 90 CYS A C 1
ATOM 687 O O . CYS A 1 90 ? 4.738 2.556 -12.171 1.00 93.56 90 CYS A O 1
ATOM 689 N N . LYS A 1 91 ? 6.836 1.775 -12.062 1.00 94.38 91 LYS A N 1
ATOM 690 C CA . LYS A 1 91 ? 7.411 2.999 -11.474 1.00 94.38 91 LYS A CA 1
ATOM 691 C C . LYS A 1 91 ? 7.259 4.205 -12.394 1.00 94.38 91 LYS A C 1
ATOM 693 O O . LYS A 1 91 ? 6.903 5.281 -11.923 1.00 94.38 91 LYS A O 1
ATOM 698 N N . GLN A 1 92 ? 7.497 4.029 -13.694 1.00 95.69 92 GLN A N 1
ATOM 699 C CA . GLN A 1 92 ? 7.283 5.094 -14.678 1.00 95.69 92 GLN A CA 1
ATOM 700 C C . GLN A 1 92 ? 5.815 5.510 -14.726 1.00 95.69 92 GLN A C 1
ATOM 702 O O . GLN A 1 92 ? 5.530 6.702 -14.670 1.00 95.69 92 GLN A O 1
ATOM 707 N N . LYS A 1 93 ? 4.889 4.543 -14.753 1.00 94.62 93 LYS A N 1
ATOM 708 C CA . LYS A 1 93 ? 3.450 4.823 -14.736 1.00 94.62 93 LYS A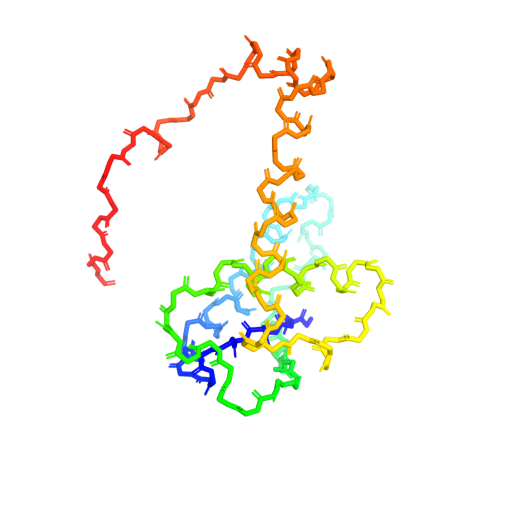 CA 1
ATOM 709 C C . LYS A 1 93 ? 3.029 5.573 -13.474 1.00 94.62 93 LYS A C 1
ATOM 711 O O . LYS A 1 93 ? 2.371 6.593 -13.595 1.00 94.62 93 LYS A O 1
ATOM 716 N N . ILE A 1 94 ? 3.479 5.134 -12.295 1.00 95.12 94 ILE A N 1
ATOM 717 C CA . ILE A 1 94 ? 3.229 5.834 -11.024 1.00 95.12 94 ILE A CA 1
ATOM 718 C C . ILE A 1 94 ? 3.748 7.278 -11.096 1.00 95.12 94 ILE A C 1
ATOM 720 O O . ILE A 1 94 ? 3.052 8.199 -10.684 1.00 95.12 94 ILE A O 1
ATOM 724 N N . GLY A 1 95 ? 4.950 7.492 -11.640 1.00 95.94 95 GLY A N 1
ATOM 725 C CA . GLY A 1 95 ? 5.507 8.835 -11.814 1.00 95.94 95 GLY A CA 1
ATOM 726 C C . GLY A 1 95 ? 4.667 9.722 -12.736 1.00 95.94 95 GLY A C 1
ATOM 727 O O . GLY A 1 95 ? 4.425 10.882 -12.405 1.00 95.94 95 GLY A O 1
ATOM 728 N N . VAL A 1 96 ? 4.195 9.176 -13.860 1.00 97.00 96 VAL A N 1
ATOM 729 C CA . VAL A 1 96 ? 3.290 9.882 -14.782 1.00 97.00 96 VAL A CA 1
ATOM 730 C C . VAL A 1 96 ? 1.968 10.208 -14.091 1.00 97.00 96 VAL A C 1
ATOM 732 O O . VAL A 1 96 ? 1.542 11.354 -14.145 1.00 97.00 96 VAL A O 1
ATOM 735 N N . ASP A 1 97 ? 1.378 9.262 -13.364 1.00 95.56 97 ASP A N 1
ATOM 736 C CA . ASP A 1 97 ? 0.089 9.449 -12.686 1.00 95.56 97 ASP A CA 1
ATOM 737 C C . ASP A 1 97 ? 0.165 10.512 -11.592 1.00 95.56 97 ASP A C 1
ATOM 739 O O . ASP A 1 97 ? -0.731 11.344 -11.455 1.00 95.56 97 ASP A O 1
ATOM 743 N N . LEU A 1 98 ? 1.265 10.532 -10.835 1.00 94.69 98 LEU A N 1
ATOM 744 C CA . LEU A 1 98 ? 1.527 11.580 -9.851 1.00 94.69 98 LEU A CA 1
ATOM 745 C C . LEU A 1 98 ? 1.706 12.945 -10.518 1.00 94.69 98 LEU A C 1
ATOM 747 O O . LEU A 1 98 ? 1.201 13.944 -10.008 1.00 94.69 98 LEU A O 1
ATOM 751 N N . TRP A 1 99 ? 2.408 12.999 -11.652 1.00 96.00 99 TRP A N 1
ATOM 752 C CA . TRP A 1 99 ? 2.574 14.236 -12.407 1.00 96.00 99 TRP A CA 1
ATOM 753 C C . TRP A 1 99 ? 1.240 14.737 -12.972 1.00 96.00 99 TRP A C 1
ATOM 755 O O . TRP A 1 99 ? 0.931 15.919 -12.837 1.00 96.00 99 TRP A O 1
ATOM 765 N N . GLU A 1 100 ? 0.417 13.859 -13.543 1.00 96.50 100 GLU A N 1
ATOM 766 C CA . GLU A 1 100 ? -0.925 14.201 -14.024 1.00 96.50 100 GLU A CA 1
ATOM 767 C C . GLU A 1 100 ? -1.805 14.708 -12.875 1.00 96.50 100 GLU A C 1
ATOM 769 O O . GLU A 1 100 ? -2.384 15.789 -12.978 1.00 96.50 100 GLU A O 1
ATOM 774 N N . ALA A 1 101 ? -1.829 14.000 -11.741 1.00 94.31 101 ALA A N 1
ATOM 775 C CA . ALA A 1 101 ? -2.594 14.400 -10.562 1.00 94.31 101 ALA A CA 1
ATOM 776 C C . ALA A 1 101 ? -2.130 15.747 -9.984 1.00 94.31 101 ALA A C 1
ATOM 778 O O . ALA A 1 101 ? -2.956 16.553 -9.563 1.00 94.31 101 ALA A O 1
ATOM 779 N N . ALA A 1 102 ? -0.825 16.032 -9.996 1.00 92.81 102 ALA A N 1
ATOM 780 C CA . ALA A 1 102 ? -0.288 17.314 -9.539 1.00 92.81 102 ALA A CA 1
ATOM 781 C C . ALA A 1 102 ? -0.728 18.498 -10.419 1.00 92.81 102 ALA A C 1
ATOM 783 O O . ALA A 1 102 ? -0.784 19.632 -9.939 1.00 92.81 102 ALA A O 1
ATOM 784 N N . ASN A 1 103 ? -1.048 18.241 -11.690 1.00 94.56 103 ASN A N 1
ATOM 785 C CA . ASN A 1 103 ? -1.516 19.248 -12.641 1.00 94.56 103 ASN A CA 1
ATOM 786 C C . ASN A 1 103 ? -3.046 19.270 -12.800 1.00 94.56 103 ASN A C 1
ATOM 788 O O . ASN A 1 103 ? -3.575 20.149 -13.485 1.00 94.56 103 ASN A O 1
ATOM 792 N N . ASP A 1 104 ? -3.771 18.347 -12.166 1.00 97.38 104 ASP A N 1
ATOM 793 C CA . ASP A 1 104 ? -5.228 18.350 -12.168 1.00 97.38 104 ASP A CA 1
ATOM 794 C C . ASP A 1 104 ? -5.760 19.600 -11.436 1.00 97.38 104 ASP A C 1
ATOM 796 O O . ASP A 1 104 ? -5.350 19.887 -10.305 1.00 97.38 104 ASP A O 1
ATOM 800 N N . PRO A 1 105 ? -6.696 20.362 -12.031 1.00 96.25 105 PRO A N 1
ATOM 801 C CA . PRO A 1 105 ? -7.161 21.621 -11.456 1.00 96.25 105 PRO A CA 1
ATOM 802 C C . PRO A 1 105 ? -7.888 21.453 -10.113 1.00 96.25 105 PRO A C 1
ATOM 804 O O . PRO A 1 105 ? -7.885 22.382 -9.300 1.00 96.25 105 PRO A O 1
ATOM 807 N N . ILE A 1 106 ? -8.517 20.302 -9.857 1.00 96.19 106 ILE A N 1
ATOM 808 C CA . ILE A 1 106 ? -9.194 20.004 -8.591 1.00 96.19 106 ILE A CA 1
ATOM 809 C C . ILE A 1 106 ? -8.147 19.790 -7.500 1.00 96.19 106 ILE A C 1
ATOM 811 O O . ILE A 1 106 ? -8.225 20.440 -6.451 1.00 96.19 106 ILE A O 1
ATOM 815 N N . TYR A 1 107 ? -7.155 18.933 -7.750 1.00 93.88 107 TYR A N 1
ATOM 816 C CA . TYR A 1 107 ? -6.094 18.658 -6.779 1.00 93.88 107 TYR A CA 1
ATOM 817 C C . TYR A 1 107 ? -5.194 19.876 -6.566 1.00 93.88 107 TYR A C 1
ATOM 819 O O . TYR A 1 107 ? -4.948 20.249 -5.419 1.00 93.88 107 TYR A O 1
ATOM 827 N N . ALA A 1 108 ? -4.803 20.578 -7.632 1.00 93.00 108 ALA A N 1
ATOM 828 C CA . ALA A 1 108 ? -4.032 21.815 -7.541 1.00 93.00 108 ALA A CA 1
ATOM 829 C C . ALA A 1 108 ? -4.753 22.862 -6.678 1.00 93.00 108 ALA A C 1
ATOM 831 O O . ALA A 1 108 ? -4.159 23.452 -5.773 1.00 93.00 108 ALA A O 1
ATOM 832 N N . LYS A 1 109 ? -6.066 23.046 -6.881 1.00 95.06 109 LYS A N 1
ATOM 833 C CA . LYS A 1 109 ? -6.877 23.947 -6.052 1.00 95.06 109 LYS A CA 1
ATOM 834 C C . LYS A 1 109 ? -6.958 23.481 -4.599 1.00 95.06 109 LYS A C 1
ATOM 836 O O . LYS A 1 109 ? -6.881 24.325 -3.706 1.00 95.06 109 LYS A O 1
ATOM 841 N N . ALA A 1 110 ? -7.110 22.183 -4.343 1.00 94.12 110 ALA A N 1
ATOM 842 C CA . ALA A 1 110 ? -7.118 21.642 -2.985 1.00 94.12 110 ALA A CA 1
ATOM 843 C C . ALA A 1 110 ? -5.782 21.901 -2.265 1.00 94.12 110 ALA A C 1
ATOM 845 O O . ALA A 1 110 ? -5.786 22.384 -1.131 1.00 94.12 110 ALA A O 1
ATOM 846 N N . MET A 1 111 ? -4.655 21.698 -2.955 1.00 92.50 111 MET A N 1
ATOM 847 C CA . MET A 1 111 ? -3.312 21.913 -2.410 1.00 92.50 111 MET A CA 1
ATOM 848 C C . MET A 1 111 ? -3.031 23.370 -2.026 1.00 92.50 111 MET A C 1
ATOM 850 O O . MET A 1 111 ? -2.263 23.606 -1.101 1.00 92.50 111 MET A O 1
ATOM 854 N N . THR A 1 112 ? -3.709 24.360 -2.625 1.00 93.94 112 THR A N 1
ATOM 855 C CA . THR A 1 112 ? -3.579 25.773 -2.189 1.00 93.94 112 THR A CA 1
ATOM 856 C C . THR A 1 112 ? -4.035 26.028 -0.749 1.00 93.94 112 THR A C 1
ATOM 858 O O . THR A 1 112 ? -3.672 27.042 -0.156 1.00 93.94 112 THR A O 1
ATOM 861 N N . ARG A 1 113 ? -4.854 25.131 -0.187 1.00 94.25 113 ARG A N 1
ATOM 862 C CA . ARG A 1 113 ? -5.382 25.216 1.183 1.00 94.25 113 ARG A CA 1
ATOM 863 C C . ARG A 1 113 ? -4.728 24.216 2.128 1.00 94.25 113 ARG A C 1
ATOM 865 O O . ARG A 1 113 ? -5.109 24.152 3.294 1.00 94.25 113 ARG A O 1
ATOM 872 N N . TYR A 1 114 ? -3.804 23.408 1.620 1.00 91.62 114 TYR A N 1
ATOM 873 C CA . TYR A 1 114 ? -3.131 22.397 2.409 1.00 91.62 114 TYR A CA 1
ATOM 874 C C . TYR A 1 114 ? -2.212 23.059 3.440 1.00 91.62 114 TYR A C 1
ATOM 876 O O . TYR A 1 114 ? -1.409 23.930 3.110 1.00 91.62 114 TYR A O 1
ATOM 884 N N . VAL A 1 115 ? -2.339 22.636 4.696 1.00 91.75 115 VAL A N 1
ATOM 885 C CA . VAL A 1 115 ? -1.467 23.055 5.794 1.00 91.75 115 VAL A CA 1
ATOM 886 C C . VAL A 1 115 ? -0.829 21.789 6.357 1.00 91.75 115 VAL A C 1
ATOM 888 O O . VAL A 1 115 ? -1.556 20.986 6.944 1.00 91.75 115 VAL A O 1
ATOM 891 N N . PRO A 1 116 ? 0.495 21.600 6.197 1.00 86.88 116 PRO A N 1
ATOM 892 C CA . PRO A 1 116 ? 1.179 20.437 6.740 1.00 86.88 116 PRO A CA 1
ATOM 893 C C . PRO A 1 116 ? 0.998 20.362 8.255 1.00 86.88 116 PRO A C 1
ATOM 895 O O . PRO A 1 116 ? 1.195 21.351 8.987 1.00 86.88 116 PRO A O 1
ATOM 898 N N . SER A 1 117 ? 0.660 19.177 8.742 1.00 84.81 117 SER A N 1
ATOM 899 C CA . SER A 1 117 ? 0.639 18.902 10.170 1.00 84.81 117 SER A CA 1
ATOM 900 C C . SER A 1 117 ? 2.045 19.074 10.773 1.00 84.81 117 SER A C 1
ATOM 902 O O . SER A 1 117 ? 3.046 19.088 10.050 1.00 84.81 117 SER A O 1
ATOM 904 N N . PRO A 1 118 ? 2.161 19.271 12.096 1.00 84.69 118 PRO A N 1
ATOM 905 C CA . PRO A 1 118 ? 3.466 19.325 12.757 1.00 84.69 118 PRO A CA 1
ATOM 906 C C . PRO A 1 118 ? 4.321 18.074 12.495 1.00 84.69 118 PRO A C 1
ATOM 908 O O . PRO A 1 118 ? 5.514 18.204 12.265 1.00 84.69 118 PRO A O 1
ATOM 911 N N . TRP A 1 119 ? 3.692 16.898 12.432 1.00 75.25 119 TRP A N 1
ATOM 912 C CA . TRP A 1 119 ? 4.342 15.596 12.236 1.00 75.25 119 TRP A CA 1
ATOM 913 C C . TRP A 1 119 ? 4.939 15.414 10.837 1.00 75.25 119 TRP A C 1
ATOM 915 O O . TRP A 1 119 ? 5.945 14.743 10.667 1.00 75.25 119 TRP A O 1
ATOM 925 N N . GLU A 1 120 ? 4.341 16.034 9.818 1.00 72.50 120 GLU A N 1
ATOM 926 C CA . GLU A 1 120 ? 4.854 15.991 8.439 1.00 72.50 120 GLU A CA 1
ATOM 927 C C . GLU A 1 120 ? 6.058 16.917 8.225 1.00 72.50 120 GLU A C 1
ATOM 929 O O . GLU A 1 120 ? 6.677 16.892 7.164 1.00 72.50 120 GLU A O 1
ATOM 934 N N . ARG A 1 121 ? 6.366 17.764 9.213 1.00 67.12 121 ARG A N 1
ATOM 935 C CA . ARG A 1 121 ? 7.505 18.686 9.197 1.00 67.12 121 ARG A CA 1
ATOM 936 C C . ARG A 1 121 ? 8.705 18.172 9.990 1.00 67.12 121 ARG A C 1
ATOM 938 O O . ARG A 1 121 ? 9.744 18.824 9.956 1.00 67.12 121 ARG A O 1
ATOM 945 N N . GLU A 1 122 ? 8.575 17.057 10.705 1.00 69.62 122 GLU A N 1
ATOM 946 C CA . GLU A 1 122 ? 9.695 16.449 11.421 1.00 69.62 122 GLU A CA 1
ATOM 947 C C . GLU A 1 122 ? 10.557 15.634 10.445 1.00 69.62 122 GLU A C 1
ATOM 949 O O . GLU A 1 122 ? 10.095 14.683 9.821 1.00 69.62 122 GLU A O 1
ATOM 954 N N . GLU A 1 123 ? 11.824 16.029 10.291 1.00 58.03 123 GLU A N 1
ATOM 955 C CA . GLU A 1 123 ? 12.801 15.361 9.412 1.00 58.03 123 GLU A CA 1
ATOM 956 C C . GLU A 1 123 ? 13.376 14.065 10.022 1.00 58.03 123 GLU A C 1
ATOM 958 O O . GLU A 1 123 ? 14.106 13.339 9.348 1.00 58.03 123 GLU A O 1
ATOM 963 N N . VAL A 1 124 ? 13.056 13.758 11.286 1.00 56.41 124 VAL A N 1
ATOM 964 C CA . VAL A 1 124 ? 13.640 12.644 12.045 1.00 56.41 124 VAL A CA 1
ATOM 9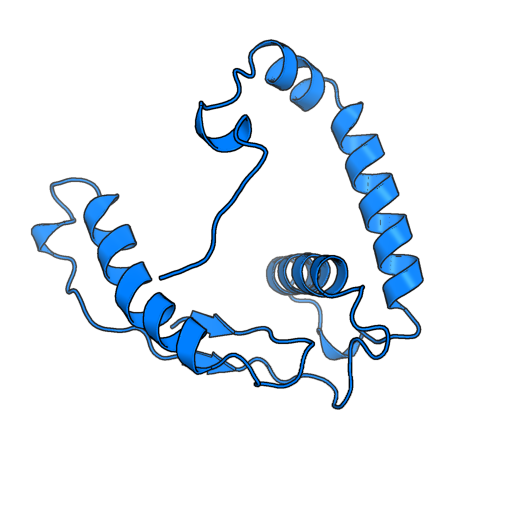65 C C . VAL A 1 124 ? 12.533 11.814 12.683 1.00 56.41 124 VAL A C 1
ATOM 967 O O . VAL A 1 124 ? 11.857 12.260 13.604 1.00 56.41 124 VAL A O 1
ATOM 970 N N . PHE A 1 125 ? 12.380 10.583 12.202 1.00 55.41 125 PHE A N 1
ATOM 971 C CA . PHE A 1 125 ? 11.641 9.542 12.904 1.00 55.41 125 PHE A CA 1
ATOM 972 C C . PHE A 1 125 ? 12.669 8.662 13.614 1.00 55.41 125 PHE A C 1
ATOM 974 O O . PHE A 1 125 ? 13.216 7.745 12.999 1.00 55.41 125 PHE A O 1
ATOM 981 N N . ASP A 1 126 ? 12.960 8.941 14.886 1.00 51.84 126 ASP A N 1
ATOM 982 C CA . ASP A 1 126 ? 13.689 7.982 15.716 1.00 51.84 126 ASP A CA 1
ATOM 983 C C . ASP A 1 126 ? 12.757 6.788 15.958 1.00 51.84 126 ASP A C 1
ATOM 985 O O . ASP A 1 126 ? 11.770 6.869 16.684 1.00 51.84 126 ASP A O 1
ATOM 989 N N . LEU A 1 127 ? 13.029 5.683 15.261 1.00 52.94 127 LEU A N 1
ATOM 990 C CA . LEU A 1 127 ? 12.304 4.415 15.394 1.00 52.94 127 LEU A CA 1
ATOM 991 C C . LEU A 1 127 ? 12.897 3.517 16.496 1.00 52.94 127 LEU A C 1
ATOM 993 O O . LEU A 1 127 ? 12.682 2.304 16.476 1.00 52.94 127 LEU A O 1
ATOM 997 N N . GLU A 1 128 ? 13.652 4.083 17.437 1.00 48.44 128 GLU A N 1
ATOM 998 C CA . GLU A 1 128 ? 14.156 3.352 18.599 1.00 48.44 128 GLU A CA 1
ATOM 999 C C . GLU A 1 128 ? 13.145 3.437 19.751 1.00 48.44 128 GLU A C 1
ATOM 1001 O O . GLU A 1 128 ? 12.979 4.494 20.348 1.00 48.44 128 GLU A O 1
ATOM 1006 N N . ASP A 1 129 ? 12.438 2.323 19.986 1.00 41.53 129 ASP A N 1
ATOM 1007 C CA . ASP A 1 129 ? 12.121 1.736 21.306 1.00 41.53 129 ASP A CA 1
ATOM 1008 C C . ASP A 1 129 ? 11.407 0.369 21.154 1.00 41.53 129 ASP A C 1
ATOM 1010 O O . ASP A 1 129 ? 10.294 0.294 20.572 1.00 41.53 129 ASP A O 1
#

Radius of gyration: 18.45 Å; Cα contacts (8 Å, |Δi|>4): 96; chains: 1; bounding box: 41×42×38 Å

Sequence (129 aa):
MVEVFDCGGGKNRQYVEKFAAMIPRIVKAVAPPERQKQLLIASYSIVDVPMKARLNKSCSDCGAYALKHLECNLLGIDLSLLDDEIIMGCKQKIGVDLWEAANDPIYAKAMTRYVPSPWEREEVFDLED

InterPro domains:
  IPR003653 Ulp1 protease family, C-terminal catalytic domain [PF02902] (2-101)
  IPR038765 Papain-like cysteine peptidase superfamily [SSF54001] (2-86)

Nearest PDB structures (foldseek):
  6oeq-assembly1_A  TM=2.062E-01  e=9.456E+00  Mus musculus